Protein AF-A0A2N6QFL7-F1 (afdb_monomer)

InterPro domains:
  IPR007595 Csa family [PF04507] (1-120)
  IPR038641 Csa superfamily [G3DSA:2.50.20.40] (1-126)

Foldseek 3Di:
DPPQFFDDPDPPDDPVVRVCRRPDDALVVQDDPCVQPVPFDWDWDADPVFGKIKIKTKDFQVGPSNVVCCVVPVDPAGIWMKMWMWGDHPPDPDFTWIKIKIGRDPPPDIDIDTDGDDDDPDPPDD

pLDDT: mean 88.27, std 10.1, range [39.84, 97.69]

Radius of gyration: 17.96 Å; Cα contacts (8 Å, |Δi|>4): 165; chains: 1; bounding box: 46×30×51 Å

Organism: NCBI:txid170573

Solvent-accessible surface area (backbone atoms only — not comparable to full-atom values): 7863 Å² total; per-residue (Å²): 116,57,95,95,33,57,68,83,90,59,87,89,58,55,68,72,58,48,54,51,50,57,69,60,72,62,64,81,79,78,47,63,63,67,73,68,46,71,90,53,79,63,51,79,48,74,39,82,95,60,42,32,34,39,38,38,33,84,42,39,62,85,36,67,62,49,45,52,49,27,75,74,66,72,53,88,68,58,45,33,36,36,39,39,38,32,52,47,64,94,86,56,100,62,86,45,57,40,38,40,36,40,37,53,38,89,100,76,40,70,48,76,53,70,73,67,83,72,84,72,81,73,76,94,73,134

Secondary structure (DSSP, 8-state):
-BTTB---S-TT--HHHHHHHHH---GGGT--HHHHHTT--EEEEEETTTTEEEEEEEEETTSHHHHHHHHHH----SEEEEEEEEES-TTS-----EEEEEEEETTTEEEEEE----PPPPP---

Structure (mmCIF, N/CA/C/O backbone):
data_AF-A0A2N6QFL7-F1
#
_entry.id   AF-A0A2N6QFL7-F1
#
loop_
_atom_site.group_PDB
_atom_site.id
_atom_site.type_symbol
_atom_site.label_atom_id
_atom_site.label_alt_id
_atom_site.label_comp_id
_atom_site.label_asym_id
_atom_site.label_entity_id
_atom_site.label_seq_id
_atom_site.pdbx_PDB_ins_code
_atom_site.Cartn_x
_atom_site.Cartn_y
_atom_site.Cartn_z
_atom_site.occupancy
_atom_site.B_iso_or_equiv
_atom_site.auth_seq_id
_atom_site.auth_comp_id
_atom_site.auth_asym_id
_atom_site.auth_atom_id
_atom_site.pdbx_PDB_model_num
ATOM 1 N N . MET A 1 1 ? -7.398 -0.665 19.382 1.00 90.81 1 MET A N 1
ATOM 2 C CA . MET A 1 1 ? -7.188 -2.042 18.875 1.00 90.81 1 MET A CA 1
ATOM 3 C C . MET A 1 1 ? -6.908 -2.950 20.062 1.00 90.81 1 MET A C 1
ATOM 5 O O . MET A 1 1 ? -6.126 -2.559 20.916 1.00 90.81 1 MET A O 1
ATOM 9 N N . LYS A 1 2 ? -7.530 -4.127 20.145 1.00 92.62 2 LYS A N 1
ATOM 10 C CA . LYS A 1 2 ? -7.292 -5.101 21.226 1.00 92.62 2 LYS A CA 1
ATOM 11 C C . LYS A 1 2 ? -7.249 -6.498 20.620 1.00 92.62 2 LYS A C 1
ATOM 13 O O . LYS A 1 2 ? -8.119 -6.824 19.819 1.00 92.62 2 LYS A O 1
ATOM 18 N N . LYS A 1 3 ? -6.239 -7.308 20.964 1.00 93.44 3 LYS A N 1
ATOM 19 C CA . LYS A 1 3 ? -6.060 -8.679 20.434 1.00 93.44 3 LYS A CA 1
ATOM 20 C C . LYS A 1 3 ? -6.193 -8.748 18.894 1.00 93.44 3 LYS A C 1
ATOM 22 O O . LYS A 1 3 ? -6.952 -9.559 18.374 1.00 93.44 3 LYS A O 1
ATOM 27 N N . ASN A 1 4 ? -5.500 -7.849 18.182 1.00 90.94 4 ASN A N 1
ATOM 28 C CA . ASN A 1 4 ? -5.518 -7.724 16.712 1.00 90.94 4 ASN A CA 1
ATOM 29 C C . ASN A 1 4 ? -6.905 -7.446 16.082 1.00 90.94 4 ASN A C 1
ATOM 31 O O . ASN A 1 4 ? -7.126 -7.724 14.908 1.00 90.94 4 ASN A O 1
ATOM 35 N N . LYS A 1 5 ? -7.857 -6.901 16.849 1.00 92.38 5 LYS A N 1
ATOM 36 C CA . LYS A 1 5 ? -9.174 -6.480 16.351 1.00 92.38 5 LYS A CA 1
ATOM 37 C C . LYS A 1 5 ? -9.378 -4.981 16.552 1.00 92.38 5 LYS A C 1
ATOM 39 O O . LYS A 1 5 ? -9.006 -4.422 17.596 1.00 92.38 5 LYS A O 1
ATOM 44 N N . LEU A 1 6 ? -9.969 -4.327 15.552 1.00 92.81 6 LEU A N 1
ATOM 45 C CA . LEU A 1 6 ? -10.526 -2.986 15.713 1.00 92.81 6 LEU A CA 1
ATOM 46 C C . LEU A 1 6 ? -11.840 -3.091 16.483 1.00 92.81 6 LEU A C 1
ATOM 48 O O . LEU A 1 6 ? -12.607 -4.025 16.280 1.00 92.81 6 LEU A O 1
ATOM 52 N N . ILE A 1 7 ? -12.049 -2.158 17.404 1.00 89.19 7 ILE A N 1
ATOM 53 C CA . ILE A 1 7 ? -13.235 -2.094 18.255 1.00 89.19 7 ILE A CA 1
ATOM 54 C C . ILE A 1 7 ? -13.708 -0.649 18.181 1.00 89.19 7 ILE A C 1
ATOM 56 O O . ILE A 1 7 ? -12.894 0.257 18.390 1.00 89.19 7 ILE A O 1
ATOM 60 N N . SER A 1 8 ? -14.980 -0.440 17.836 1.00 88.12 8 SER A N 1
ATOM 61 C CA . SER A 1 8 ? -15.574 0.895 17.913 1.00 88.12 8 SER A CA 1
ATOM 62 C C . SER A 1 8 ? -15.643 1.323 19.375 1.00 88.12 8 SER A C 1
ATOM 64 O O . SER A 1 8 ? -16.041 0.538 20.230 1.00 88.12 8 SER A O 1
ATOM 66 N N . ILE A 1 9 ? -15.235 2.557 19.656 1.00 89.00 9 ILE A N 1
ATOM 67 C CA . ILE A 1 9 ? -15.344 3.159 20.993 1.00 89.00 9 ILE A CA 1
ATOM 68 C C . ILE A 1 9 ? -16.647 3.946 21.171 1.00 89.00 9 ILE A C 1
ATOM 70 O O . ILE A 1 9 ? -16.922 4.412 22.268 1.00 89.00 9 ILE A O 1
ATOM 74 N N . LYS A 1 10 ? -17.423 4.135 20.095 1.00 88.31 10 LYS A N 1
ATOM 75 C CA . LYS A 1 10 ? -18.716 4.823 20.133 1.00 88.31 10 LYS A CA 1
ATOM 76 C C . LYS A 1 10 ? -19.841 3.799 20.156 1.00 88.31 10 LYS A C 1
ATOM 78 O O . LYS A 1 10 ? -19.896 2.948 19.264 1.00 88.31 10 LYS A O 1
ATOM 83 N N . GLU A 1 11 ? -20.738 3.938 21.123 1.00 77.88 11 GLU A N 1
ATOM 84 C CA . GLU A 1 11 ? -21.853 3.016 21.359 1.00 77.88 11 GLU A CA 1
ATOM 85 C C . GLU A 1 11 ? -22.879 3.055 20.210 1.00 77.88 11 GLU A C 1
ATOM 87 O O . GLU A 1 11 ? -23.218 2.009 19.665 1.00 77.88 11 GLU A O 1
ATOM 92 N N . ASP A 1 12 ? -23.230 4.241 19.702 1.00 82.00 12 ASP A N 1
ATOM 93 C CA . ASP A 1 12 ? -24.269 4.415 18.665 1.00 82.00 12 ASP A CA 1
ATOM 94 C C . ASP A 1 12 ? -23.765 4.279 17.216 1.00 82.00 12 ASP A C 1
ATOM 96 O O . ASP A 1 12 ? -24.234 4.943 16.285 1.00 82.00 12 ASP 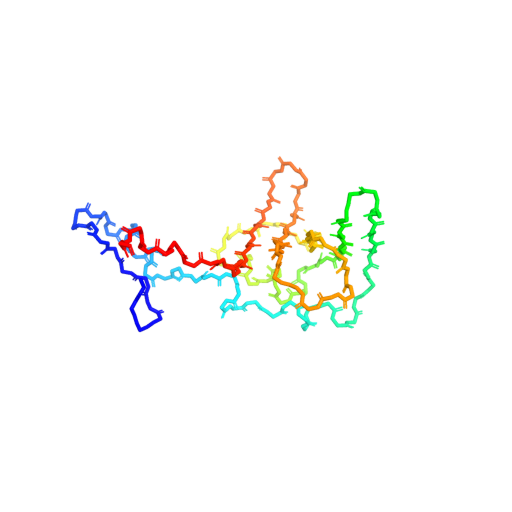A O 1
ATOM 100 N N . THR A 1 13 ? -22.752 3.445 16.983 1.00 85.25 13 THR A N 1
ATOM 101 C CA . THR A 1 13 ? -22.241 3.250 15.619 1.00 85.25 13 THR A CA 1
ATOM 102 C C . THR A 1 13 ? 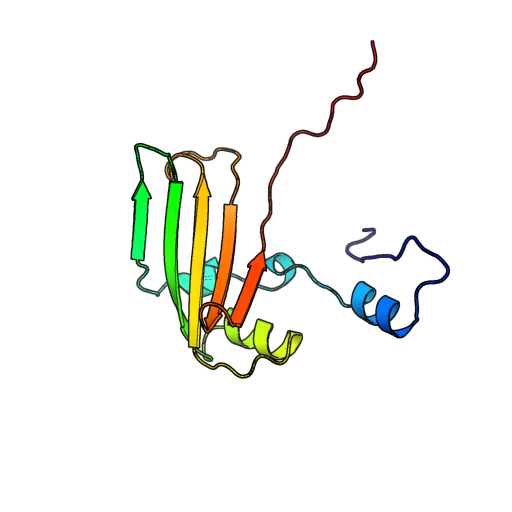-23.191 2.354 14.821 1.00 85.25 13 THR A C 1
ATOM 104 O O . THR A 1 13 ? -23.480 1.234 15.227 1.00 85.25 13 THR A O 1
ATOM 107 N N . ASN A 1 14 ? -23.614 2.801 13.634 1.00 92.44 14 ASN A N 1
ATOM 108 C CA . ASN A 1 14 ? -24.438 2.011 12.713 1.00 92.44 14 ASN A CA 1
ATOM 109 C C . ASN A 1 14 ? -23.859 0.599 12.453 1.00 92.44 14 ASN A C 1
ATOM 111 O O . ASN A 1 14 ? -22.673 0.456 12.140 1.00 92.44 14 ASN A O 1
ATOM 115 N N . ASP A 1 15 ? -24.705 -0.436 12.478 1.00 91.56 15 ASP A N 1
ATOM 116 C CA . ASP A 1 15 ? -24.308 -1.844 12.316 1.00 91.56 15 ASP A CA 1
ATOM 117 C C . ASP A 1 15 ? -23.477 -2.136 11.060 1.00 91.56 15 ASP A C 1
ATOM 119 O O . ASP A 1 15 ? -22.516 -2.911 11.103 1.00 91.56 15 ASP A O 1
ATOM 123 N N . ASN A 1 16 ? -23.809 -1.517 9.924 1.00 93.31 16 ASN A N 1
ATOM 124 C CA . ASN A 1 16 ? -23.057 -1.709 8.683 1.00 93.31 16 ASN A CA 1
ATOM 125 C C . ASN A 1 16 ? -21.658 -1.095 8.776 1.00 93.31 16 ASN A C 1
ATOM 127 O O . ASN A 1 16 ? -20.698 -1.658 8.244 1.00 93.31 16 ASN A O 1
ATOM 131 N N . VAL A 1 17 ? -21.527 0.035 9.469 1.00 92.44 17 VAL A N 1
ATOM 132 C CA . VAL A 1 17 ? -20.234 0.673 9.737 1.00 92.44 17 VAL A CA 1
ATOM 133 C C . VAL A 1 17 ? -19.421 -0.186 10.705 1.00 92.44 17 VAL A C 1
ATOM 135 O O . VAL A 1 17 ? -18.271 -0.503 10.403 1.00 92.44 17 VAL A O 1
ATOM 138 N N . ASN A 1 18 ? -20.029 -0.671 11.789 1.00 91.12 18 ASN A N 1
ATOM 139 C CA . ASN A 1 18 ? -19.391 -1.587 12.738 1.00 91.12 18 ASN A CA 1
ATOM 140 C C . ASN A 1 18 ? -18.867 -2.859 12.058 1.00 91.12 18 ASN A C 1
ATOM 142 O O . ASN A 1 18 ? -17.719 -3.255 12.267 1.00 91.12 18 ASN A O 1
ATOM 146 N N . LYS A 1 19 ? -19.657 -3.473 11.168 1.00 91.50 19 LYS A N 1
ATOM 147 C CA . LYS A 1 19 ? -19.221 -4.636 10.375 1.00 91.50 19 LYS A CA 1
ATOM 148 C C . LYS A 1 19 ? -18.018 -4.315 9.483 1.00 91.50 19 LYS A C 1
ATOM 150 O O . LYS A 1 19 ? -17.129 -5.159 9.359 1.00 91.50 19 LYS A O 1
ATOM 155 N N . LYS A 1 20 ? -17.966 -3.123 8.873 1.00 92.31 20 LYS A N 1
ATOM 156 C CA . LYS A 1 20 ? -16.817 -2.679 8.062 1.00 92.31 20 LYS A CA 1
ATOM 157 C C . LYS A 1 20 ? -15.571 -2.454 8.921 1.00 92.31 20 LYS A C 1
ATOM 159 O O . LYS A 1 20 ? -14.510 -2.938 8.542 1.00 92.31 20 LYS A O 1
ATOM 164 N N . ILE A 1 21 ? -15.703 -1.802 10.079 1.00 92.62 21 ILE A N 1
ATOM 165 C CA . ILE A 1 21 ? -14.602 -1.581 11.034 1.00 92.62 21 ILE A CA 1
ATOM 166 C C . ILE A 1 21 ? -14.031 -2.920 11.512 1.00 92.62 21 ILE A C 1
ATOM 168 O O . ILE A 1 21 ? -12.827 -3.141 11.436 1.00 92.62 21 ILE A O 1
ATOM 172 N N . ASN A 1 22 ? -14.891 -3.850 11.931 1.00 90.06 22 ASN A N 1
ATO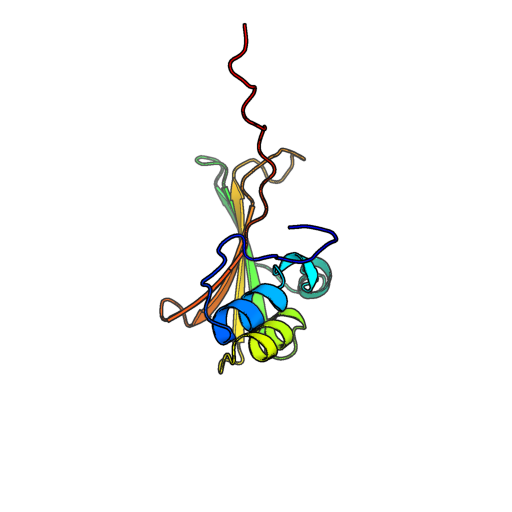M 173 C CA . ASN A 1 22 ? -14.466 -5.142 12.475 1.00 90.06 22 ASN A CA 1
ATOM 174 C C . ASN A 1 22 ? -13.760 -6.040 11.444 1.00 90.06 22 ASN A C 1
ATOM 176 O O . ASN A 1 22 ? -12.955 -6.887 11.822 1.00 90.06 22 ASN A O 1
ATOM 180 N N . LYS A 1 23 ? -14.066 -5.879 10.148 1.00 91.25 23 LYS A N 1
ATOM 181 C CA . LYS A 1 23 ? -13.431 -6.618 9.039 1.00 91.25 23 LYS A CA 1
ATOM 182 C C . LYS A 1 23 ? -12.248 -5.873 8.412 1.00 91.25 23 LYS A C 1
ATOM 184 O O . LYS A 1 23 ? -11.586 -6.418 7.520 1.00 91.25 23 LYS A O 1
ATOM 189 N N . PHE A 1 24 ? -12.000 -4.632 8.820 1.00 93.25 24 PHE A N 1
ATOM 190 C CA . PHE 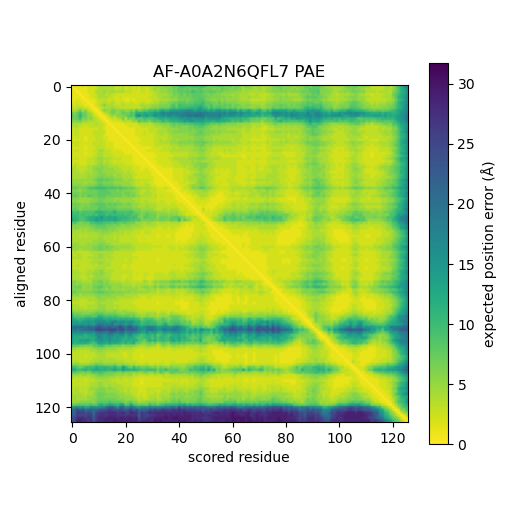A 1 24 ? -10.918 -3.833 8.269 1.00 93.25 24 PHE A CA 1
ATOM 191 C C . PHE A 1 24 ? -9.567 -4.444 8.643 1.00 93.25 24 PHE A C 1
ATOM 193 O O . PHE A 1 24 ? -9.357 -4.899 9.764 1.00 93.25 24 PHE A O 1
ATOM 200 N N . ASN A 1 25 ? -8.652 -4.447 7.679 1.00 93.00 25 ASN A N 1
ATOM 201 C CA . ASN A 1 25 ? -7.263 -4.833 7.876 1.00 93.00 25 ASN A CA 1
ATOM 202 C C . ASN A 1 25 ? -6.393 -3.766 7.216 1.00 93.00 25 ASN A C 1
ATOM 204 O O . ASN A 1 25 ? -6.672 -3.374 6.080 1.00 93.00 25 ASN A O 1
ATOM 208 N N . PHE A 1 26 ? -5.341 -3.334 7.903 1.00 94.06 26 PHE A N 1
ATOM 209 C CA . PHE A 1 26 ? -4.310 -2.482 7.319 1.00 94.06 26 PHE A CA 1
ATOM 210 C C . PHE A 1 26 ? -3.587 -3.230 6.197 1.00 94.06 26 PHE A C 1
ATOM 212 O O . PHE A 1 26 ? -3.483 -4.458 6.224 1.00 94.06 26 PHE A O 1
ATOM 219 N N . PHE A 1 27 ? -3.078 -2.502 5.206 1.00 93.38 27 PHE A N 1
ATOM 220 C CA . PHE A 1 27 ? -2.437 -3.104 4.033 1.00 93.38 27 PHE A CA 1
ATOM 221 C C . PHE A 1 27 ? -1.232 -3.965 4.404 1.00 93.38 27 PHE A C 1
ATOM 223 O O . PHE A 1 27 ? -1.135 -5.108 3.954 1.00 93.38 27 PHE A O 1
ATOM 230 N N . ILE A 1 28 ? -0.407 -3.488 5.337 1.00 90.44 28 ILE A N 1
ATOM 231 C CA . ILE A 1 28 ? 0.722 -4.240 5.896 1.00 90.44 28 ILE A CA 1
ATOM 232 C C . ILE A 1 28 ? 0.333 -5.603 6.509 1.00 90.44 28 ILE A C 1
ATOM 234 O O . ILE A 1 28 ? 1.172 -6.493 6.593 1.00 90.44 28 ILE A O 1
ATOM 238 N N . GLN A 1 29 ? -0.929 -5.810 6.915 1.00 92.44 29 GLN A N 1
ATOM 239 C CA . GLN A 1 29 ? -1.376 -7.077 7.515 1.00 92.44 29 GLN A CA 1
ATOM 240 C C . GLN A 1 29 ? -1.640 -8.183 6.486 1.00 92.44 29 GLN A C 1
ATOM 242 O O . GLN A 1 29 ? -1.741 -9.346 6.867 1.00 92.44 29 GLN A O 1
ATOM 247 N N . TYR A 1 30 ? -1.794 -7.851 5.200 1.00 92.19 30 TYR A N 1
ATOM 248 C CA . TYR A 1 30 ? -2.122 -8.841 4.166 1.00 92.19 30 TYR A CA 1
ATOM 249 C C . TYR A 1 30 ? -1.298 -8.718 2.880 1.00 92.19 30 TYR A C 1
ATOM 251 O O . TYR A 1 30 ? -1.349 -9.617 2.041 1.00 92.19 30 TYR A O 1
ATOM 259 N N . ALA A 1 31 ? -0.546 -7.635 2.692 1.00 91.94 31 ALA A N 1
ATOM 260 C CA . ALA A 1 31 ? 0.289 -7.424 1.520 1.00 91.94 31 ALA A CA 1
ATOM 261 C C . ALA A 1 31 ? 1.754 -7.785 1.792 1.00 91.94 31 ALA A C 1
ATOM 263 O O . ALA A 1 31 ? 2.351 -7.338 2.765 1.00 91.94 31 ALA A O 1
ATOM 264 N N . ASN A 1 32 ? 2.366 -8.541 0.876 1.00 92.12 32 ASN A N 1
ATOM 265 C CA . ASN A 1 32 ? 3.804 -8.803 0.887 1.00 92.12 32 ASN A CA 1
ATOM 266 C C . ASN A 1 32 ? 4.484 -8.046 -0.261 1.00 92.12 32 ASN A C 1
ATOM 268 O O . ASN A 1 32 ? 4.545 -8.531 -1.394 1.00 92.12 32 ASN A O 1
ATOM 272 N N . ILE A 1 33 ? 4.973 -6.841 0.035 1.00 91.38 33 ILE A N 1
ATOM 273 C CA . ILE A 1 33 ? 5.587 -5.940 -0.953 1.00 91.38 33 ILE A CA 1
ATOM 274 C C . ILE A 1 33 ? 6.870 -6.544 -1.521 1.00 91.38 33 ILE A C 1
ATOM 276 O O . ILE A 1 33 ? 6.989 -6.662 -2.738 1.00 91.38 33 ILE A O 1
ATOM 280 N N . ASN A 1 34 ? 7.770 -7.025 -0.657 1.00 91.50 34 ASN A N 1
ATOM 281 C CA . ASN A 1 34 ? 9.049 -7.621 -1.058 1.00 91.50 34 ASN A CA 1
ATOM 282 C C . ASN A 1 34 ? 8.856 -8.769 -2.055 1.00 91.50 34 ASN A C 1
ATOM 284 O O . ASN A 1 34 ? 9.540 -8.829 -3.075 1.00 91.50 34 ASN A O 1
ATOM 288 N N . LYS A 1 35 ? 7.878 -9.650 -1.810 1.00 92.44 35 LYS A N 1
ATOM 289 C CA . LYS A 1 35 ? 7.541 -10.739 -2.735 1.00 92.44 35 LYS A CA 1
ATOM 290 C C . LYS A 1 35 ? 7.056 -10.215 -4.091 1.00 92.44 35 LYS A C 1
ATOM 292 O O . LYS A 1 35 ? 7.437 -10.778 -5.112 1.00 92.44 35 LYS A O 1
ATOM 297 N N . ASN A 1 36 ? 6.242 -9.157 -4.114 1.00 91.19 36 ASN A N 1
ATOM 298 C CA . ASN A 1 36 ? 5.710 -8.596 -5.362 1.00 91.19 36 ASN A CA 1
ATOM 299 C C . ASN A 1 36 ? 6.792 -7.923 -6.218 1.00 91.19 36 ASN A C 1
ATOM 301 O O . ASN A 1 36 ? 6.692 -7.964 -7.443 1.00 91.19 36 ASN A O 1
ATOM 305 N N . ILE A 1 37 ? 7.819 -7.323 -5.607 1.00 93.12 37 ILE A N 1
ATOM 306 C CA . ILE A 1 37 ? 8.862 -6.591 -6.348 1.00 93.12 37 ILE A CA 1
ATOM 307 C C . ILE A 1 37 ? 10.151 -7.373 -6.590 1.00 93.12 37 ILE A C 1
ATOM 309 O O . ILE A 1 37 ? 10.945 -6.938 -7.415 1.00 93.12 37 ILE A O 1
ATOM 313 N N . LYS A 1 38 ? 10.352 -8.532 -5.946 1.00 92.06 38 LYS A N 1
ATOM 314 C CA . LYS A 1 38 ? 11.615 -9.298 -5.973 1.00 92.06 38 LYS A CA 1
ATOM 315 C C . LYS A 1 38 ? 12.242 -9.457 -7.367 1.00 92.06 38 LYS A C 1
ATOM 317 O O . LYS A 1 38 ? 13.453 -9.347 -7.497 1.00 92.06 38 LYS A O 1
ATOM 322 N N . ASN A 1 39 ? 11.422 -9.711 -8.388 1.00 90.94 39 ASN A N 1
ATOM 323 C CA . ASN A 1 39 ? 11.874 -9.962 -9.763 1.00 90.94 39 ASN A CA 1
ATOM 324 C C . ASN A 1 39 ? 11.402 -8.879 -10.751 1.00 90.94 39 ASN A C 1
ATOM 326 O O . ASN A 1 39 ? 11.369 -9.112 -11.960 1.00 90.94 39 ASN A O 1
ATOM 330 N N . LYS A 1 40 ? 10.962 -7.717 -10.258 1.00 94.06 40 LYS A N 1
ATOM 331 C CA . LYS A 1 40 ? 10.500 -6.613 -11.103 1.00 94.06 40 LYS A CA 1
ATOM 332 C C . LYS A 1 40 ? 11.631 -5.622 -11.334 1.00 94.06 40 LYS A C 1
ATOM 334 O O . LYS A 1 40 ? 12.373 -5.291 -10.417 1.00 94.06 40 LYS A O 1
ATOM 339 N N . LYS A 1 41 ? 11.702 -5.090 -12.554 1.00 95.31 41 LYS A N 1
ATOM 340 C CA . LYS A 1 41 ? 12.472 -3.874 -12.824 1.00 95.31 41 LYS A CA 1
ATOM 341 C C . LYS A 1 41 ? 11.725 -2.691 -12.209 1.00 95.31 41 LYS A C 1
ATOM 343 O O . LYS A 1 41 ? 10.531 -2.534 -12.478 1.00 95.31 41 LYS A O 1
ATOM 348 N N . GLY A 1 42 ? 12.417 -1.930 -11.373 1.00 95.44 42 GLY A N 1
ATOM 349 C CA . GLY A 1 42 ? 11.929 -0.679 -10.809 1.00 95.44 42 GLY A CA 1
ATOM 350 C C . GLY A 1 42 ? 12.710 0.507 -11.358 1.00 95.44 42 GLY A C 1
ATOM 351 O O . GLY A 1 42 ? 13.863 0.353 -11.761 1.00 95.44 42 GLY A O 1
ATOM 352 N N . ASP A 1 43 ? 12.073 1.670 -11.351 1.00 97.06 43 ASP A N 1
ATOM 353 C CA . ASP A 1 43 ? 12.725 2.953 -11.593 1.00 97.06 43 ASP A CA 1
ATOM 354 C C . ASP A 1 43 ? 13.061 3.576 -10.236 1.00 97.06 43 ASP A C 1
ATOM 356 O O . ASP A 1 43 ? 12.201 3.637 -9.356 1.00 97.06 43 ASP A O 1
ATOM 360 N N . TYR A 1 44 ? 14.308 4.005 -10.046 1.00 94.19 44 TYR A N 1
ATOM 361 C CA . TYR A 1 44 ? 14.809 4.504 -8.765 1.00 94.19 44 TYR A CA 1
ATOM 362 C C . TYR A 1 44 ? 15.238 5.958 -8.900 1.00 94.19 44 TYR A C 1
ATOM 364 O O . TYR A 1 44 ? 15.972 6.315 -9.820 1.00 94.19 44 TYR A O 1
ATOM 372 N N . PHE A 1 45 ? 14.805 6.784 -7.958 1.00 92.44 45 PHE A N 1
ATOM 373 C CA . PHE A 1 45 ? 15.128 8.198 -7.892 1.00 92.44 45 PHE A CA 1
ATOM 374 C C . PHE A 1 45 ? 15.615 8.555 -6.491 1.00 92.44 45 PHE A C 1
ATOM 376 O O . PHE A 1 45 ? 15.084 8.065 -5.492 1.00 92.44 45 PHE A O 1
ATOM 383 N N . TYR A 1 46 ? 16.619 9.422 -6.429 1.00 91.75 46 TYR A N 1
ATOM 384 C CA . TYR A 1 46 ? 17.102 10.013 -5.193 1.00 91.75 46 TYR A CA 1
ATOM 385 C C . TYR A 1 46 ? 17.486 11.472 -5.444 1.00 91.75 46 TYR A C 1
ATOM 387 O O . TYR A 1 46 ? 18.289 11.757 -6.334 1.00 91.75 46 TYR A O 1
ATOM 395 N N . ASN A 1 47 ? 16.913 12.382 -4.662 1.00 89.69 47 ASN A N 1
ATOM 396 C CA . ASN A 1 47 ? 17.275 13.793 -4.647 1.00 89.69 47 ASN A CA 1
ATOM 397 C C . ASN A 1 47 ? 18.199 14.051 -3.454 1.00 89.69 47 ASN A C 1
ATOM 399 O O . ASN A 1 47 ? 17.786 13.874 -2.317 1.00 89.69 47 ASN A O 1
ATOM 403 N N . SER A 1 48 ? 19.443 14.471 -3.687 1.00 88.00 48 SER A N 1
ATOM 404 C CA . SER A 1 48 ? 20.393 14.762 -2.602 1.00 88.00 48 SER A CA 1
ATOM 405 C C . SER A 1 48 ? 20.187 16.135 -1.955 1.00 88.00 48 SER A C 1
ATOM 407 O O . SER A 1 48 ? 20.555 16.317 -0.801 1.00 88.00 48 SER A O 1
ATOM 409 N N . ASN A 1 49 ? 19.610 17.104 -2.678 1.00 89.62 49 ASN A N 1
ATOM 410 C CA . ASN A 1 49 ? 19.382 18.466 -2.170 1.00 89.62 49 ASN A CA 1
ATOM 411 C C . ASN A 1 49 ? 18.214 18.518 -1.178 1.00 89.62 49 ASN A C 1
ATOM 413 O O . ASN A 1 49 ? 18.205 19.319 -0.249 1.00 89.62 49 ASN A O 1
ATOM 417 N N . LEU A 1 50 ? 17.228 17.651 -1.392 1.00 85.81 50 LEU A N 1
ATOM 418 C CA . LEU A 1 50 ? 16.144 17.368 -0.468 1.00 85.81 50 LEU A CA 1
ATOM 419 C C . LEU A 1 50 ? 16.111 15.844 -0.354 1.00 85.81 50 LEU A C 1
ATOM 421 O O . LEU A 1 50 ? 15.579 15.238 -1.281 1.00 85.81 50 LEU A O 1
ATOM 425 N N . PRO A 1 51 ? 16.741 15.240 0.680 1.00 82.88 51 PRO A N 1
ATOM 426 C CA . PRO A 1 51 ? 17.015 13.806 0.767 1.00 82.88 51 PRO A CA 1
ATOM 427 C C . PRO A 1 51 ? 15.711 13.018 0.747 1.00 82.88 51 PRO A C 1
ATOM 429 O O . PRO A 1 51 ? 15.117 12.719 1.779 1.00 82.88 51 PRO A O 1
ATOM 432 N N . GLU A 1 52 ? 15.265 12.710 -0.457 1.00 87.81 52 GLU A N 1
ATOM 433 C CA . GLU A 1 52 ? 14.026 12.028 -0.766 1.00 87.81 52 GLU A CA 1
ATOM 434 C C . GLU A 1 52 ? 14.348 10.957 -1.785 1.00 87.81 52 GLU A C 1
ATOM 436 O O . GLU A 1 52 ? 15.036 11.194 -2.783 1.00 87.81 52 GLU A O 1
ATOM 441 N N . PHE A 1 53 ? 13.849 9.761 -1.519 1.00 90.44 53 PHE A N 1
ATOM 442 C CA . PHE A 1 53 ? 13.973 8.645 -2.430 1.00 90.44 53 PHE A CA 1
ATOM 443 C C . PHE A 1 53 ? 12.600 8.197 -2.896 1.00 90.44 53 PHE A C 1
ATOM 445 O O . PHE A 1 53 ? 11.608 8.265 -2.166 1.00 90.44 53 PHE A O 1
ATOM 452 N N . GLN A 1 54 ? 12.572 7.682 -4.116 1.00 93.25 54 GLN A N 1
ATOM 453 C CA . GLN A 1 54 ? 11.405 7.052 -4.696 1.00 93.25 54 GLN A CA 1
ATOM 454 C C . GLN A 1 54 ? 11.825 5.806 -5.472 1.00 93.25 54 GLN A C 1
ATOM 456 O O . GLN A 1 54 ? 12.857 5.785 -6.141 1.00 93.25 54 GLN A O 1
ATOM 461 N N . ALA A 1 55 ? 11.002 4.766 -5.398 1.00 94.62 55 ALA A N 1
ATOM 462 C CA . ALA A 1 55 ? 11.078 3.608 -6.271 1.00 94.62 55 ALA A CA 1
ATOM 463 C C . ALA A 1 55 ? 9.703 3.345 -6.891 1.00 94.62 55 ALA A C 1
ATOM 465 O O . ALA A 1 55 ? 8.718 3.212 -6.164 1.00 94.62 55 ALA A O 1
ATOM 466 N N . ALA A 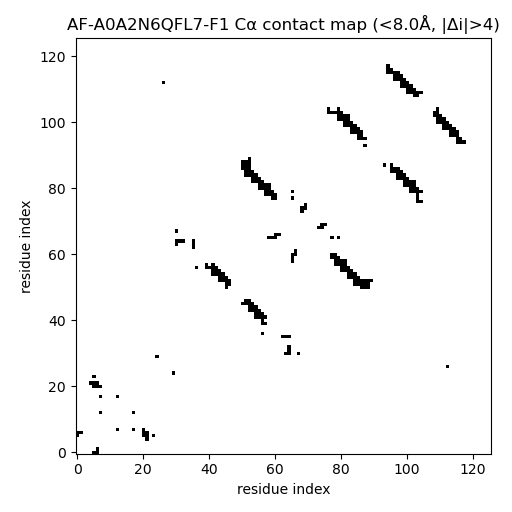1 56 ? 9.640 3.249 -8.216 1.00 97.06 56 ALA A N 1
ATOM 467 C CA . ALA A 1 56 ? 8.416 2.996 -8.966 1.00 97.06 56 ALA A CA 1
ATOM 468 C C . ALA A 1 56 ? 8.441 1.601 -9.602 1.00 97.06 56 ALA A C 1
ATOM 470 O O . ALA A 1 56 ? 9.434 1.191 -10.199 1.00 97.06 56 ALA A O 1
ATOM 471 N N . TYR A 1 57 ? 7.333 0.866 -9.502 1.00 97.69 57 TYR A N 1
ATOM 472 C CA . TYR A 1 57 ? 7.186 -0.478 -10.060 1.00 97.69 57 TYR A CA 1
ATOM 473 C C . TYR A 1 57 ? 5.861 -0.620 -10.802 1.00 97.69 57 TYR A C 1
ATOM 475 O O . TYR A 1 57 ? 4.787 -0.380 -10.249 1.00 97.69 57 TYR A O 1
ATOM 483 N N . LYS A 1 58 ? 5.910 -1.120 -12.040 1.00 97.12 58 LYS A N 1
ATOM 484 C CA . LYS A 1 58 ? 4.699 -1.459 -12.797 1.00 97.12 58 LYS A CA 1
ATOM 485 C C . LYS A 1 58 ? 4.067 -2.745 -12.263 1.00 97.12 58 LYS A C 1
ATOM 487 O O . LYS A 1 58 ? 4.704 -3.803 -12.179 1.00 97.12 58 LYS A O 1
ATOM 492 N N . LEU A 1 59 ? 2.781 -2.659 -11.950 1.00 96.06 59 LEU A N 1
ATOM 493 C CA . LEU A 1 59 ? 1.951 -3.754 -11.476 1.00 96.06 59 LEU A CA 1
ATOM 494 C C . LEU A 1 59 ? 0.856 -4.112 -12.491 1.00 96.06 59 LEU A C 1
ATOM 496 O O . LEU A 1 59 ? 0.375 -3.296 -13.281 1.00 96.06 59 LEU A O 1
ATOM 500 N N . THR A 1 60 ? 0.436 -5.366 -12.442 1.00 94.75 60 THR A N 1
ATOM 501 C CA . THR A 1 60 ? -0.585 -5.977 -13.292 1.00 94.75 60 THR A CA 1
ATOM 502 C C . THR A 1 60 ? -1.564 -6.773 -12.437 1.00 94.75 60 THR A C 1
ATOM 504 O O . THR A 1 60 ? -1.300 -7.075 -11.277 1.00 94.75 60 THR A O 1
ATOM 507 N N . ASN A 1 61 ? -2.679 -7.197 -13.022 1.00 93.81 61 ASN A N 1
ATOM 508 C CA . ASN A 1 61 ? -3.644 -8.090 -12.380 1.00 93.81 61 ASN A CA 1
ATOM 509 C C . ASN A 1 61 ? -3.080 -9.466 -11.970 1.00 93.81 61 ASN A C 1
ATOM 511 O O . ASN A 1 61 ? -3.775 -10.200 -11.271 1.00 93.81 61 ASN A O 1
ATOM 515 N N . LYS A 1 62 ? -1.860 -9.827 -12.389 1.00 93.56 62 LYS A N 1
ATOM 516 C CA . LYS A 1 62 ? -1.170 -11.044 -11.938 1.00 93.56 62 LYS A CA 1
ATOM 517 C C . LYS A 1 62 ? -0.487 -10.861 -10.580 1.00 93.56 62 LYS A C 1
ATOM 519 O O . LYS A 1 62 ? -0.265 -11.847 -9.886 1.00 93.56 62 LYS A O 1
ATOM 524 N N . ASP A 1 63 ? -0.192 -9.623 -10.191 1.00 94.50 63 ASP A N 1
ATOM 525 C CA . ASP A 1 63 ? 0.493 -9.318 -8.937 1.00 94.50 63 ASP A CA 1
ATOM 526 C C . ASP A 1 63 ? -0.447 -9.511 -7.735 1.00 94.50 63 ASP A C 1
ATOM 528 O O . ASP A 1 63 ? -1.589 -9.038 -7.728 1.00 94.50 63 ASP A O 1
ATOM 532 N N . ASP A 1 64 ? 0.037 -10.206 -6.701 1.00 93.81 64 ASP A N 1
ATOM 533 C CA . ASP A 1 64 ? -0.729 -10.571 -5.498 1.00 93.81 64 ASP A CA 1
ATOM 534 C C . ASP A 1 64 ? -1.353 -9.335 -4.826 1.00 93.81 64 ASP A C 1
ATOM 536 O O . ASP A 1 64 ? -2.506 -9.369 -4.385 1.00 93.81 64 ASP A O 1
ATOM 540 N N . ILE A 1 65 ? -0.613 -8.221 -4.794 1.00 93.62 65 ILE A N 1
ATOM 541 C CA . ILE A 1 65 ? -1.074 -6.945 -4.229 1.00 93.62 65 ILE A CA 1
ATOM 542 C C . ILE A 1 65 ? -2.265 -6.376 -5.008 1.00 93.62 65 ILE A C 1
ATOM 544 O O . ILE A 1 65 ? -3.260 -5.977 -4.400 1.00 93.62 65 ILE A O 1
ATOM 548 N N . VAL A 1 66 ? -2.210 -6.388 -6.344 1.00 94.44 66 VAL A N 1
ATOM 549 C CA . VAL A 1 66 ? -3.303 -5.879 -7.187 1.00 94.44 66 VAL A CA 1
ATOM 550 C C . VAL A 1 66 ? -4.549 -6.737 -6.997 1.00 94.44 66 VAL A C 1
ATOM 552 O O . VAL A 1 66 ? -5.635 -6.199 -6.788 1.00 94.44 66 VAL A O 1
ATOM 555 N N . ARG A 1 67 ? -4.407 -8.070 -6.998 1.00 93.00 67 ARG A N 1
ATOM 556 C CA . ARG A 1 67 ? -5.533 -8.992 -6.765 1.00 93.00 67 ARG A CA 1
ATOM 557 C C . ARG A 1 67 ? -6.184 -8.767 -5.398 1.00 93.00 67 ARG A C 1
ATOM 559 O O . ARG A 1 67 ? -7.408 -8.678 -5.323 1.00 93.00 67 ARG A O 1
ATOM 566 N N . SER A 1 68 ? -5.377 -8.599 -4.350 1.00 92.62 68 SER A N 1
ATOM 567 C CA . SER A 1 68 ? -5.860 -8.365 -2.983 1.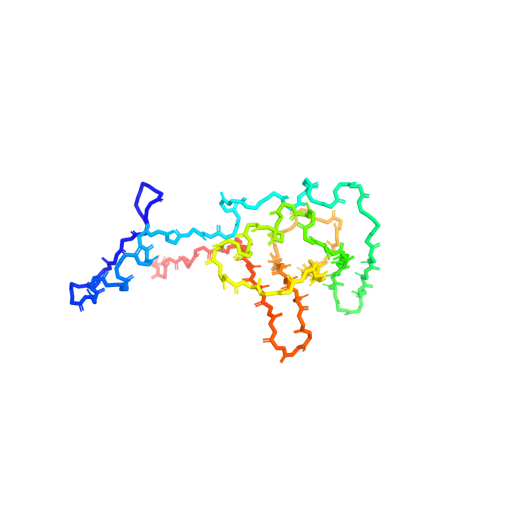00 92.62 68 SER A CA 1
ATOM 568 C C . SER A 1 68 ? -6.651 -7.058 -2.861 1.00 92.62 68 SER A C 1
ATOM 570 O O . SER A 1 68 ? -7.728 -7.037 -2.263 1.00 92.62 68 SER A O 1
ATOM 572 N N . LEU A 1 69 ? -6.163 -5.970 -3.468 1.00 93.56 69 LEU A N 1
ATOM 573 C CA . LEU A 1 69 ? -6.864 -4.682 -3.470 1.00 93.56 69 LEU A CA 1
ATOM 574 C C . LEU A 1 69 ? -8.173 -4.741 -4.266 1.00 93.56 69 LEU A C 1
ATOM 576 O O . LEU A 1 69 ? -9.192 -4.227 -3.806 1.00 93.56 69 LEU A O 1
ATOM 580 N N . LYS A 1 70 ? -8.181 -5.414 -5.424 1.00 91.88 70 LYS A N 1
ATOM 581 C CA . LYS A 1 70 ? -9.396 -5.596 -6.233 1.00 91.88 70 LYS A CA 1
ATOM 582 C C . LYS A 1 70 ? -10.483 -6.356 -5.473 1.00 91.88 70 LYS A C 1
ATOM 584 O O . LYS A 1 70 ? -11.630 -5.925 -5.491 1.00 91.88 70 LYS A O 1
ATOM 589 N N . GLN A 1 71 ? -10.121 -7.433 -4.773 1.00 90.06 71 GLN A N 1
ATOM 590 C CA . GLN A 1 71 ? -11.058 -8.215 -3.957 1.00 90.06 71 GLN A CA 1
ATOM 591 C C . GLN A 1 71 ? -11.643 -7.406 -2.791 1.00 90.06 71 GLN A C 1
ATOM 593 O O . GLN A 1 71 ? -12.814 -7.567 -2.464 1.00 90.06 71 GLN A O 1
ATOM 598 N N . LYS A 1 72 ? -10.845 -6.529 -2.166 1.00 91.81 72 LYS A N 1
ATOM 599 C CA . LYS A 1 72 ? -11.274 -5.736 -1.001 1.00 91.81 72 LYS A CA 1
ATOM 600 C C . LYS A 1 72 ? -12.077 -4.485 -1.363 1.00 91.81 72 LYS A C 1
ATOM 602 O O . LYS A 1 72 ? -12.993 -4.136 -0.624 1.00 91.81 72 LYS A O 1
ATOM 607 N N . TYR A 1 73 ? -11.740 -3.812 -2.464 1.00 90.94 73 TYR A N 1
ATOM 608 C CA . TYR A 1 73 ? -12.261 -2.474 -2.788 1.00 90.94 73 TYR A CA 1
ATOM 609 C C . TYR A 1 73 ? -12.989 -2.386 -4.140 1.00 90.94 73 TYR A C 1
ATOM 611 O O . TYR A 1 73 ? -13.316 -1.289 -4.582 1.00 90.94 73 TYR A O 1
ATOM 619 N N . ASN A 1 74 ? -13.255 -3.518 -4.802 1.00 87.88 74 ASN A N 1
ATOM 620 C CA . ASN A 1 74 ? -13.943 -3.602 -6.098 1.00 87.88 74 ASN A CA 1
ATOM 621 C C . ASN A 1 74 ? -13.333 -2.696 -7.192 1.00 87.88 74 ASN A C 1
ATOM 623 O O . ASN A 1 74 ? -14.025 -1.966 -7.902 1.00 87.88 74 ASN A O 1
ATOM 627 N N . VAL A 1 75 ? -12.003 -2.718 -7.316 1.00 88.38 75 VAL A N 1
ATOM 628 C CA . VAL A 1 75 ? -11.267 -1.900 -8.294 1.00 88.38 75 VAL A CA 1
ATOM 629 C C . VAL A 1 75 ? -11.326 -2.542 -9.688 1.00 88.38 75 VAL A C 1
ATOM 631 O O . VAL A 1 75 ? -10.922 -3.691 -9.875 1.00 88.38 75 VAL A O 1
A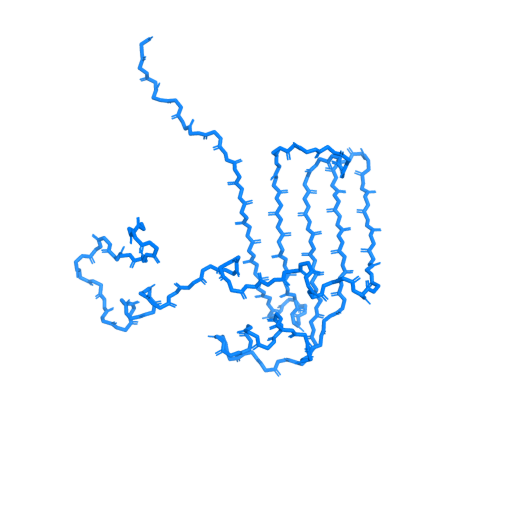TOM 634 N N . SER A 1 76 ? -11.779 -1.803 -10.705 1.00 89.69 76 SER A N 1
ATOM 635 C CA . SER A 1 76 ? -11.974 -2.331 -12.069 1.00 89.69 76 SER A CA 1
ATOM 636 C C . SER A 1 76 ? -10.710 -2.352 -12.943 1.00 89.69 76 SER A C 1
ATOM 638 O O . SER A 1 76 ? -10.670 -3.042 -13.960 1.00 89.69 76 SER A O 1
ATOM 640 N N . TYR A 1 77 ? -9.639 -1.662 -12.546 1.00 92.56 77 TYR A N 1
ATOM 641 C CA . TYR A 1 77 ? -8.406 -1.555 -13.333 1.00 92.56 77 TYR A CA 1
ATOM 642 C C . TYR A 1 77 ? -7.538 -2.822 -13.261 1.00 92.56 77 TYR A C 1
ATOM 644 O O . TYR A 1 77 ? -7.517 -3.525 -12.249 1.00 92.56 77 TYR A O 1
ATOM 652 N N . ASN A 1 78 ? -6.817 -3.121 -14.347 1.00 92.50 78 ASN A N 1
ATOM 653 C CA . ASN A 1 78 ? -5.953 -4.309 -14.476 1.00 92.50 78 ASN A CA 1
ATOM 654 C C . ASN A 1 78 ? -4.451 -3.993 -14.480 1.00 92.50 78 ASN A C 1
ATOM 656 O O . ASN A 1 78 ? -3.631 -4.909 -14.493 1.00 92.50 78 ASN A O 1
ATOM 660 N N . LYS A 1 79 ? -4.095 -2.709 -14.493 1.00 94.88 79 LYS A N 1
ATOM 661 C CA . LYS A 1 79 ? -2.727 -2.201 -14.407 1.00 94.88 79 LYS A CA 1
ATOM 662 C C . LYS A 1 79 ? -2.680 -1.184 -13.275 1.00 94.88 79 LYS A C 1
ATOM 664 O O . LYS A 1 79 ? -3.683 -0.518 -13.019 1.00 94.88 79 LYS A O 1
ATOM 669 N N . ALA A 1 80 ? -1.538 -1.096 -12.617 1.00 96.69 80 ALA A N 1
ATOM 670 C CA . ALA A 1 80 ? -1.263 -0.088 -11.609 1.00 96.69 80 ALA A CA 1
ATOM 671 C C . ALA A 1 80 ? 0.235 0.223 -11.591 1.00 96.69 80 ALA A C 1
ATOM 673 O O . ALA A 1 80 ? 1.041 -0.517 -12.152 1.00 96.69 80 ALA A O 1
ATOM 674 N N . GLU A 1 81 ? 0.604 1.300 -10.926 1.00 97.19 81 GLU A N 1
ATOM 675 C CA . GLU A 1 81 ? 1.981 1.639 -10.604 1.00 97.19 81 GLU A CA 1
ATOM 676 C C . GLU A 1 81 ? 2.097 1.758 -9.091 1.00 97.19 81 GLU A C 1
ATOM 678 O O . GLU A 1 81 ? 1.256 2.394 -8.459 1.00 97.19 81 GLU A O 1
ATOM 683 N N . MET A 1 82 ? 3.095 1.101 -8.511 1.00 96.81 82 MET A N 1
ATOM 684 C CA . MET A 1 82 ? 3.408 1.219 -7.096 1.00 96.81 82 MET A CA 1
ATOM 685 C C . MET A 1 82 ? 4.609 2.130 -6.918 1.00 96.81 82 MET A C 1
ATOM 687 O O . MET A 1 82 ? 5.686 1.818 -7.420 1.00 96.81 82 MET A O 1
ATOM 691 N N . ASN A 1 83 ? 4.419 3.202 -6.165 1.00 96.56 83 ASN A N 1
ATOM 692 C CA . ASN A 1 83 ? 5.445 4.138 -5.749 1.00 96.56 83 ASN A CA 1
ATOM 693 C C . ASN A 1 83 ? 5.749 3.912 -4.268 1.00 96.56 83 ASN A C 1
ATOM 695 O O . ASN A 1 83 ? 4.847 3.934 -3.436 1.00 96.56 83 ASN A O 1
ATOM 699 N N . ILE A 1 84 ? 7.016 3.666 -3.953 1.00 93.88 84 ILE A N 1
ATOM 700 C CA . ILE A 1 84 ? 7.540 3.623 -2.589 1.00 93.88 84 ILE A CA 1
ATOM 701 C C . ILE A 1 84 ? 8.360 4.890 -2.412 1.00 93.88 84 ILE A C 1
ATOM 703 O O . ILE A 1 84 ? 9.324 5.077 -3.151 1.00 93.88 84 ILE A O 1
ATOM 707 N N . SER A 1 85 ? 7.997 5.741 -1.463 1.00 92.75 85 SER A N 1
ATOM 708 C CA . SER A 1 85 ? 8.699 6.998 -1.209 1.00 92.75 85 SER A CA 1
ATOM 709 C C . SER A 1 85 ? 9.086 7.138 0.255 1.00 92.75 85 SER A C 1
ATOM 711 O O . SER A 1 85 ? 8.488 6.528 1.149 1.00 92.75 85 SER A O 1
ATOM 713 N N . GLY A 1 86 ? 10.115 7.937 0.506 1.00 89.56 86 GLY A N 1
ATOM 714 C CA . GLY A 1 86 ? 10.486 8.307 1.858 1.00 89.56 86 GLY A CA 1
ATOM 715 C C . GLY A 1 86 ? 11.540 9.397 1.919 1.00 89.56 86 GLY A C 1
ATOM 716 O O . GLY A 1 86 ? 12.179 9.736 0.925 1.00 89.56 86 GLY A O 1
ATOM 717 N N . SER A 1 87 ? 11.698 9.940 3.120 1.00 84.56 87 SER A N 1
ATOM 718 C CA . SER A 1 87 ? 12.692 10.962 3.445 1.00 84.56 87 SER A CA 1
ATOM 719 C C . SER A 1 87 ? 13.939 10.344 4.083 1.00 84.56 87 SER A C 1
ATOM 721 O O . SER A 1 87 ? 13.833 9.371 4.835 1.00 84.56 87 SER A O 1
ATOM 723 N N . GLY A 1 88 ? 15.086 10.982 3.890 1.00 79.56 88 GLY A N 1
ATOM 724 C CA . GLY A 1 88 ? 16.394 10.566 4.383 1.00 79.56 88 GLY A CA 1
ATOM 725 C C . GLY A 1 88 ? 17.234 9.863 3.319 1.00 79.56 88 GLY A C 1
ATOM 726 O O . GLY A 1 88 ? 16.785 9.585 2.206 1.00 79.56 88 GLY A O 1
ATOM 727 N N . GLU A 1 89 ? 18.485 9.577 3.663 1.00 74.38 89 GLU A N 1
ATOM 728 C CA . GLU A 1 89 ? 19.359 8.805 2.788 1.00 74.38 89 GLU A CA 1
ATOM 729 C C . GLU A 1 89 ? 18.922 7.328 2.730 1.00 74.38 89 GLU A C 1
ATOM 731 O O . GLU A 1 89 ? 18.688 6.716 3.776 1.00 74.38 89 GLU A O 1
ATOM 736 N N . PRO A 1 90 ? 18.888 6.697 1.540 1.00 70.25 90 PRO A N 1
ATOM 737 C CA . PRO A 1 90 ? 18.531 5.283 1.389 1.00 70.25 90 PRO A CA 1
ATOM 738 C C . PRO A 1 90 ? 19.435 4.295 2.143 1.00 70.25 90 PRO A C 1
ATOM 740 O O . PRO A 1 90 ? 19.077 3.128 2.287 1.00 70.25 90 PRO A O 1
ATOM 743 N N . LYS A 1 91 ? 20.627 4.733 2.571 1.00 66.94 91 LYS A N 1
ATOM 744 C CA . LYS A 1 91 ? 21.674 3.879 3.153 1.00 66.94 91 LYS A CA 1
ATOM 745 C C . LYS A 1 91 ? 21.556 3.691 4.662 1.00 66.94 91 LYS A C 1
ATOM 747 O O . LYS A 1 91 ? 22.222 2.816 5.210 1.00 66.94 91 LYS A O 1
ATOM 752 N N . GLU A 1 92 ? 20.738 4.484 5.342 1.00 63.25 92 GLU A N 1
ATOM 753 C CA . GLU A 1 92 ? 20.697 4.463 6.798 1.00 63.25 92 GLU A CA 1
ATOM 754 C C . GLU A 1 92 ? 19.432 3.766 7.305 1.00 63.25 92 GLU A C 1
ATOM 756 O O . GLU A 1 92 ? 18.308 4.073 6.901 1.00 63.25 92 GLU A O 1
ATOM 761 N N . ASN A 1 93 ? 19.601 2.855 8.266 1.00 65.38 93 ASN A N 1
ATOM 762 C CA . ASN A 1 93 ? 18.512 2.291 9.067 1.00 65.38 93 ASN A CA 1
ATOM 763 C C . ASN A 1 93 ? 17.954 3.348 10.040 1.00 65.38 93 ASN A C 1
ATOM 765 O O . ASN A 1 93 ? 17.931 3.149 11.252 1.00 65.38 93 ASN A O 1
ATOM 769 N N . LYS A 1 94 ? 17.534 4.503 9.516 1.00 70.50 94 LYS A N 1
ATOM 770 C CA . LYS A 1 94 ? 16.937 5.594 10.281 1.00 70.50 94 LYS A CA 1
ATOM 771 C C . LYS A 1 94 ? 15.421 5.478 10.302 1.00 70.50 94 LYS A C 1
ATOM 773 O O . LYS A 1 94 ? 14.780 4.999 9.362 1.00 70.50 94 LYS A O 1
ATOM 778 N N . ILE A 1 95 ? 14.854 5.940 11.411 1.00 69.44 95 ILE A N 1
ATOM 779 C CA . ILE A 1 95 ? 13.425 6.206 11.530 1.00 69.44 95 ILE A CA 1
ATOM 780 C C . ILE A 1 95 ? 13.107 7.354 10.570 1.00 69.44 95 ILE A C 1
ATOM 782 O O . ILE A 1 95 ? 13.725 8.412 10.639 1.00 69.44 95 ILE A O 1
ATOM 786 N N . GLY A 1 96 ? 12.154 7.139 9.671 1.00 69.81 96 GLY A N 1
ATOM 787 C CA . GLY A 1 96 ? 11.766 8.119 8.664 1.00 69.81 96 GLY A CA 1
ATOM 788 C C . GLY A 1 96 ? 10.347 7.874 8.181 1.00 69.81 96 GLY A C 1
ATOM 789 O O . GLY A 1 96 ? 9.762 6.814 8.431 1.00 69.81 96 GLY A O 1
ATOM 790 N N . ASN A 1 97 ? 9.788 8.863 7.491 1.00 77.00 97 ASN A N 1
ATOM 791 C CA . ASN A 1 97 ? 8.505 8.697 6.827 1.00 77.00 97 ASN A CA 1
ATOM 792 C C . ASN A 1 97 ? 8.717 7.820 5.599 1.00 77.00 97 ASN A C 1
ATOM 794 O O 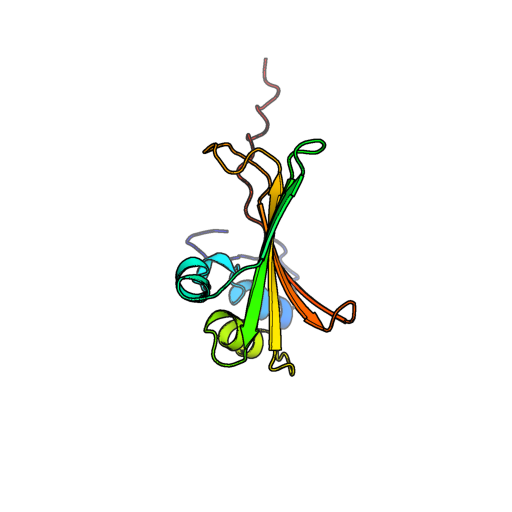. ASN A 1 97 ? 9.562 8.120 4.757 1.00 77.00 97 ASN A O 1
ATOM 798 N N . ARG A 1 98 ? 7.970 6.722 5.533 1.00 87.50 98 ARG A N 1
ATOM 799 C CA . ARG A 1 98 ? 7.942 5.818 4.389 1.00 87.50 98 ARG A CA 1
ATOM 800 C C . ARG A 1 98 ? 6.500 5.568 4.023 1.00 87.50 98 ARG A C 1
ATOM 802 O O . ARG A 1 98 ? 5.662 5.338 4.897 1.00 87.50 98 ARG A O 1
ATOM 809 N N . GLU A 1 99 ? 6.237 5.601 2.737 1.00 93.12 99 GLU A N 1
ATOM 810 C CA . GLU A 1 99 ? 4.898 5.507 2.206 1.00 93.12 99 GLU A CA 1
ATOM 811 C C . GLU A 1 99 ? 4.886 4.643 0.956 1.00 93.12 99 GLU A C 1
ATOM 813 O O . GLU A 1 99 ? 5.865 4.565 0.211 1.00 93.12 99 GLU A O 1
ATOM 818 N N . ILE A 1 100 ? 3.755 3.980 0.750 1.00 95.00 100 ILE A N 1
ATOM 819 C CA . ILE A 1 100 ? 3.453 3.253 -0.467 1.00 95.00 100 ILE A CA 1
ATOM 820 C C . ILE A 1 100 ? 2.172 3.824 -1.053 1.00 95.00 100 ILE A C 1
ATOM 822 O O . ILE A 1 100 ? 1.131 3.852 -0.394 1.00 95.00 100 ILE A O 1
ATOM 826 N N . GLU A 1 101 ? 2.237 4.206 -2.320 1.00 96.81 101 GLU A N 1
ATOM 827 C CA . GLU A 1 101 ? 1.081 4.551 -3.132 1.00 96.81 101 GLU A CA 1
ATOM 828 C C . GLU A 1 101 ? 0.950 3.558 -4.288 1.00 96.81 101 GLU A C 1
ATOM 830 O O . GLU A 1 101 ? 1.915 3.258 -4.982 1.00 96.81 101 GLU A O 1
ATOM 835 N N . ILE A 1 102 ? -0.256 3.046 -4.518 1.00 96.62 102 ILE A N 1
ATOM 836 C CA . ILE A 1 102 ? -0.597 2.211 -5.667 1.00 96.62 102 ILE A CA 1
ATOM 837 C C . ILE A 1 102 ? -1.620 2.966 -6.502 1.00 96.62 102 ILE A C 1
ATOM 839 O O . ILE A 1 102 ? -2.798 3.036 -6.149 1.00 96.62 102 ILE A O 1
ATOM 843 N N . THR A 1 103 ? -1.175 3.503 -7.631 1.00 97.44 103 THR A N 1
ATOM 844 C CA . THR A 1 103 ? -1.999 4.284 -8.550 1.00 97.44 103 THR A CA 1
ATOM 845 C C . THR A 1 103 ? -2.498 3.400 -9.690 1.00 97.44 103 THR A C 1
ATOM 847 O O . THR A 1 103 ? -1.729 2.902 -10.508 1.00 97.44 103 THR A O 1
ATOM 850 N N . PHE A 1 104 ? -3.816 3.201 -9.765 1.00 95.50 104 PHE A N 1
ATOM 851 C CA . PHE A 1 104 ? -4.477 2.446 -10.838 1.00 95.50 104 PHE A CA 1
ATOM 852 C C . PHE A 1 104 ? -4.780 3.323 -12.052 1.00 95.50 104 PHE A C 1
ATOM 854 O O . PHE A 1 104 ? -4.657 2.900 -13.201 1.00 95.50 104 PHE A O 1
ATOM 861 N N . LYS A 1 105 ? -5.202 4.561 -11.784 1.00 93.00 105 LYS A N 1
ATOM 862 C CA . LYS A 1 105 ? -5.412 5.598 -12.789 1.00 93.00 105 LYS A CA 1
ATOM 863 C C . LYS A 1 105 ? -5.067 6.946 -12.174 1.00 93.00 105 LYS A C 1
ATOM 865 O O . LYS A 1 105 ? -5.715 7.361 -11.210 1.00 93.00 105 LYS A O 1
ATOM 870 N N . LYS A 1 106 ? -4.075 7.620 -12.763 1.00 83.38 106 LYS A N 1
ATOM 871 C CA . LYS A 1 106 ? -3.605 8.944 -12.339 1.00 83.38 106 LYS A CA 1
ATOM 872 C C . LYS A 1 106 ? -4.793 9.892 -12.141 1.00 83.38 106 LYS A C 1
ATOM 874 O O . LYS A 1 106 ? -5.685 9.943 -12.990 1.00 83.38 106 LYS A O 1
ATOM 879 N N . ASN A 1 107 ? -4.813 10.585 -11.004 1.00 80.94 107 ASN A N 1
ATOM 880 C CA . ASN A 1 107 ? -5.849 11.544 -10.595 1.00 80.94 107 ASN A CA 1
ATOM 881 C C . ASN A 1 107 ? -7.278 10.977 -10.468 1.00 80.94 107 ASN A C 1
ATOM 883 O O . ASN A 1 107 ? -8.231 11.748 -10.412 1.00 80.94 107 ASN A O 1
ATOM 887 N N . LYS A 1 108 ? -7.466 9.648 -10.446 1.00 88.81 108 LYS A N 1
ATOM 888 C CA . LYS A 1 108 ? -8.809 9.044 -10.345 1.00 88.81 108 LYS A CA 1
ATOM 889 C C . LYS A 1 108 ? -8.911 7.912 -9.332 1.00 88.81 108 LYS A C 1
ATOM 891 O O . LYS A 1 108 ? -9.942 7.775 -8.685 1.00 88.81 108 LYS A O 1
ATOM 896 N N . SER A 1 109 ? -7.904 7.049 -9.240 1.00 92.06 109 SER A N 1
ATOM 897 C CA . SER A 1 109 ? -7.974 5.872 -8.373 1.00 92.06 109 SER A CA 1
ATOM 898 C C . SER A 1 109 ? -6.586 5.469 -7.909 1.00 92.06 109 SER A C 1
ATOM 900 O O . SER A 1 109 ? -5.749 5.060 -8.720 1.00 92.06 109 SER A O 1
ATOM 902 N N . TYR A 1 110 ? -6.374 5.589 -6.603 1.00 95.19 110 TYR A N 1
ATOM 903 C CA . TYR A 1 110 ? -5.142 5.224 -5.924 1.00 95.19 110 TYR A CA 1
ATOM 904 C C . TYR A 1 110 ? -5.450 4.645 -4.539 1.00 95.19 110 TYR A C 1
ATOM 906 O O . TYR A 1 110 ? -6.526 4.862 -3.977 1.00 95.19 110 TYR A O 1
ATOM 914 N N . PHE A 1 111 ? -4.504 3.879 -4.013 1.00 95.50 111 PHE A N 1
ATOM 915 C CA . PHE A 1 111 ? -4.473 3.379 -2.645 1.00 95.50 111 PHE A CA 1
ATOM 916 C C . PHE A 1 111 ? -3.177 3.864 -1.989 1.00 95.50 111 PHE A C 1
ATOM 918 O O . PHE A 1 111 ? -2.139 3.831 -2.642 1.00 95.50 111 PHE A O 1
ATOM 925 N N . ARG A 1 112 ? -3.218 4.290 -0.724 1.00 95.50 112 ARG A N 1
ATOM 926 C CA . ARG A 1 112 ? -2.053 4.812 0.005 1.00 95.50 112 ARG A CA 1
ATOM 927 C C . ARG A 1 112 ? -1.980 4.181 1.390 1.00 95.50 112 ARG A C 1
ATOM 929 O O . ARG A 1 112 ? -3.009 4.072 2.055 1.00 95.50 112 ARG A O 1
ATOM 936 N N . ASP A 1 113 ? -0.787 3.790 1.815 1.00 94.56 113 ASP A N 1
ATOM 937 C CA . ASP A 1 113 ? -0.520 3.293 3.167 1.00 94.56 113 ASP A CA 1
ATOM 938 C C . ASP A 1 113 ? 0.836 3.801 3.659 1.00 94.56 113 ASP A C 1
ATOM 940 O O . ASP A 1 113 ? 1.791 3.919 2.888 1.00 94.56 113 ASP A O 1
ATOM 944 N N . ALA A 1 114 ? 0.916 4.094 4.953 1.00 92.12 114 ALA A N 1
ATOM 945 C CA . ALA A 1 114 ? 2.135 4.544 5.607 1.00 92.12 114 ALA A CA 1
ATOM 946 C C . ALA A 1 114 ? 2.202 3.966 7.020 1.00 92.12 114 ALA A C 1
ATOM 948 O O . ALA A 1 114 ? 1.223 3.998 7.768 1.00 92.12 114 ALA A O 1
ATOM 949 N N . VAL A 1 115 ? 3.381 3.481 7.404 1.00 86.12 115 VAL A N 1
ATOM 950 C CA . VAL A 1 115 ? 3.660 3.016 8.764 1.00 86.12 115 VAL A CA 1
ATOM 951 C C . VAL A 1 115 ? 4.882 3.765 9.266 1.00 86.12 115 VAL A C 1
ATOM 953 O O . VAL A 1 115 ? 5.988 3.582 8.759 1.00 86.12 115 VAL A O 1
ATOM 956 N N . THR A 1 116 ? 4.679 4.606 10.277 1.00 83.94 116 THR A N 1
ATOM 957 C CA . THR A 1 116 ? 5.734 5.452 10.840 1.00 83.94 116 THR A CA 1
ATOM 958 C C . THR A 1 116 ? 5.932 5.126 12.311 1.00 83.94 116 THR A C 1
ATOM 960 O O . THR A 1 116 ? 4.982 5.141 13.092 1.00 83.94 116 THR A O 1
ATOM 963 N N . TYR A 1 117 ? 7.182 4.895 12.701 1.00 82.50 117 TYR A N 1
ATOM 964 C CA . TYR A 1 117 ? 7.575 4.874 14.104 1.00 82.50 117 TYR A CA 1
ATOM 965 C C . TYR A 1 117 ? 7.832 6.310 14.570 1.00 82.50 117 TYR A C 1
ATOM 967 O O . TYR A 1 117 ? 8.615 7.028 13.952 1.00 82.50 117 TYR A O 1
ATOM 975 N N . LYS A 1 118 ? 7.152 6.750 15.630 1.00 83.50 118 LYS A N 1
ATOM 976 C CA . LYS A 1 118 ? 7.302 8.096 16.200 1.00 83.50 118 LYS A CA 1
ATOM 977 C C . LYS A 1 118 ? 7.548 7.989 17.704 1.00 83.50 118 LYS A C 1
ATOM 979 O O . LYS A 1 118 ? 6.987 7.081 18.321 1.00 83.50 118 LYS A O 1
ATOM 984 N N . PRO A 1 119 ? 8.329 8.907 18.302 1.00 83.94 119 PRO A N 1
ATOM 985 C CA . PRO A 1 119 ? 8.386 9.025 19.751 1.00 83.94 119 PRO A CA 1
ATOM 986 C C . PRO A 1 119 ? 6.974 9.189 20.311 1.00 83.94 119 PRO A C 1
ATOM 988 O O . PRO A 1 119 ? 6.154 9.926 19.754 1.00 83.94 119 PRO A O 1
ATOM 991 N N . THR A 1 120 ? 6.684 8.519 21.419 1.00 86.19 120 THR A N 1
ATOM 992 C CA . THR A 1 120 ? 5.522 8.883 22.225 1.00 86.19 120 THR A CA 1
ATOM 993 C C . THR A 1 120 ? 5.769 10.280 22.781 1.00 86.19 120 THR A C 1
ATOM 995 O O . THR A 1 120 ? 6.908 10.605 23.128 1.00 86.19 120 THR A O 1
ATOM 998 N N . LYS A 1 121 ? 4.731 11.119 22.889 1.00 78.12 121 LYS A N 1
ATOM 999 C CA . LYS A 1 121 ? 4.838 12.301 23.751 1.00 78.12 121 LYS A CA 1
ATOM 1000 C C . LYS A 1 121 ? 5.338 11.801 25.111 1.00 78.12 121 LYS A C 1
ATOM 1002 O O . LYS A 1 121 ? 4.706 10.913 25.684 1.00 78.12 121 LYS A O 1
ATOM 1007 N N . L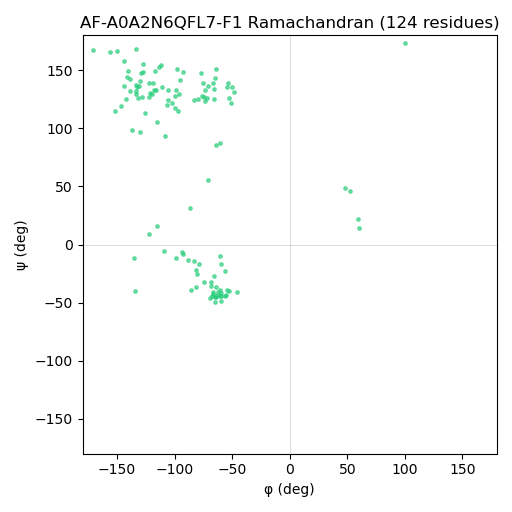YS A 1 122 ? 6.483 12.302 25.588 1.00 62.41 122 LYS A N 1
ATOM 1008 C CA . LYS A 1 122 ? 6.747 12.267 27.028 1.00 62.41 122 LYS A CA 1
ATOM 1009 C C . LYS A 1 122 ? 5.546 12.959 27.670 1.00 62.41 122 LYS A C 1
ATOM 1011 O O . LYS A 1 122 ? 5.091 13.971 27.131 1.00 62.41 122 LYS A O 1
ATOM 1016 N N . SER A 1 123 ? 4.998 12.398 28.743 1.00 54.06 123 SER A N 1
ATOM 1017 C CA . SER A 1 123 ? 4.200 13.227 29.631 1.00 54.06 123 SER A CA 1
ATOM 1018 C C . SER A 1 123 ? 5.076 14.422 30.000 1.00 54.06 123 SER A C 1
ATOM 1020 O O . SER A 1 123 ? 6.247 14.262 30.352 1.00 54.06 123 SER A O 1
ATOM 1022 N N . GLU A 1 124 ? 4.559 15.624 29.790 1.00 56.38 124 GLU A N 1
ATOM 1023 C CA . GLU A 1 124 ? 5.055 16.785 30.511 1.00 56.38 124 GLU A CA 1
ATOM 1024 C C . GLU A 1 124 ? 4.718 16.519 31.978 1.00 56.38 124 GLU A C 1
ATOM 1026 O O . GLU A 1 124 ? 3.636 16.866 32.419 1.00 56.38 124 GLU A O 1
ATOM 1031 N N . ASP A 1 125 ? 5.584 15.801 32.690 1.00 51.91 125 ASP A N 1
ATOM 1032 C CA . ASP A 1 125 ? 5.476 15.605 34.130 1.00 51.91 125 ASP A CA 1
ATOM 1033 C C . ASP A 1 125 ? 6.872 15.759 34.745 1.00 51.91 125 ASP A C 1
ATOM 1035 O O . ASP A 1 125 ? 7.674 14.822 34.747 1.00 51.91 125 ASP A O 1
ATOM 1039 N N . ASN A 1 126 ? 7.062 16.976 35.272 1.00 39.84 126 ASN A N 1
ATOM 1040 C CA . ASN A 1 126 ? 7.985 17.447 36.316 1.00 39.84 126 ASN A CA 1
ATOM 1041 C C . ASN A 1 126 ? 9.468 17.630 35.973 1.00 39.84 126 ASN A C 1
ATOM 1043 O O . ASN A 1 126 ? 10.249 16.655 36.038 1.00 39.84 126 ASN A O 1
#

Mean predicted aligned error: 6.02 Å

Nearest PDB structures (foldseek):
  4eg9-assembly1_A  TM=8.882E-01  e=5.327E-06  Staphylococcus aureus subsp. aureus NCTC 8325
  4egd-assembly1_A  TM=8.584E-01  e=6.683E-06  Staphylococcus aureus subsp. aureus NCTC 8325
  4egd-assembly2_B  TM=8.628E-01  e=1.113E-05  Staphylococcus aureus subsp. aureus NCTC 8325

Sequence (126 aa):
MKKNKLISIKEDTNDNVNKKINKFNFFIQYANINKNIKNKKGDYFYNSNLPEFQAAYKLTNKDDIVRSLKQKYNVSYNKAEMNISGSGEPKENKIGNREIEITFKKNKSYFRDAVTYKPTKKSEDN